Protein AF-A0A2U2CED5-F1 (afdb_monomer_lite)

Structure (mmCIF, N/CA/C/O backbone):
data_AF-A0A2U2CED5-F1
#
_entry.id   AF-A0A2U2CED5-F1
#
loop_
_atom_site.group_PDB
_atom_site.id
_atom_site.type_symbol
_atom_site.label_atom_id
_atom_site.label_alt_id
_atom_site.label_comp_id
_atom_site.label_asym_id
_atom_site.label_entity_id
_atom_site.label_seq_id
_atom_site.pdbx_PDB_ins_code
_atom_site.Cartn_x
_atom_site.Cartn_y
_atom_site.Cartn_z
_atom_site.occupancy
_atom_site.B_iso_or_equiv
_atom_site.auth_seq_id
_atom_site.auth_comp_id
_atom_site.auth_asym_id
_atom_site.auth_atom_id
_atom_site.pdbx_PDB_model_num
ATOM 1 N N . MET A 1 1 ? -10.852 2.054 14.571 1.00 44.53 1 MET A N 1
ATOM 2 C CA . MET A 1 1 ? -9.543 1.639 14.029 1.00 44.53 1 MET A CA 1
ATOM 3 C C . MET A 1 1 ? -9.809 0.620 12.941 1.00 44.53 1 MET A C 1
ATOM 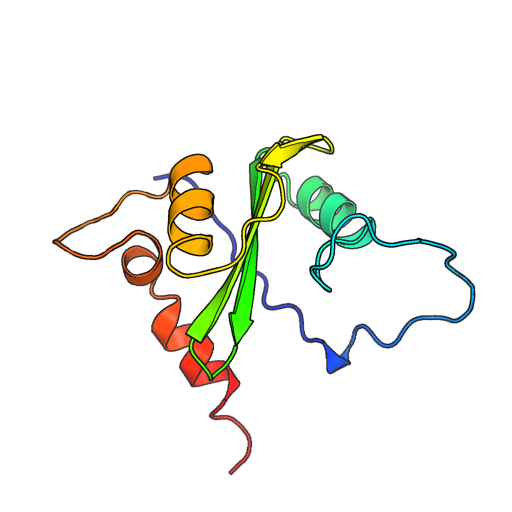5 O O . MET A 1 1 ? -10.633 -0.252 13.178 1.00 44.53 1 MET A O 1
ATOM 9 N N . GLY A 1 2 ? -9.207 0.767 11.761 1.00 48.59 2 GLY A N 1
ATOM 10 C CA . GLY A 1 2 ? -9.162 -0.334 10.797 1.00 48.59 2 GLY A CA 1
ATOM 11 C C . GLY A 1 2 ? -8.143 -1.358 11.286 1.00 48.59 2 GLY A C 1
ATOM 12 O O . GLY A 1 2 ? -7.062 -0.969 11.723 1.00 48.59 2 GLY A O 1
ATOM 13 N N . GLU A 1 3 ? -8.501 -2.637 11.282 1.00 54.16 3 GLU A N 1
ATOM 14 C CA . GLU A 1 3 ? -7.548 -3.712 11.546 1.00 54.16 3 GLU A CA 1
ATOM 15 C C . GLU A 1 3 ? -6.645 -3.853 10.318 1.00 54.16 3 GLU A C 1
ATOM 17 O O . GLU A 1 3 ? -7.131 -3.982 9.194 1.00 54.16 3 GLU A O 1
ATOM 22 N N . PHE A 1 4 ? -5.332 -3.778 10.515 1.00 53.66 4 PHE A N 1
ATOM 23 C CA . PHE A 1 4 ? -4.351 -3.999 9.460 1.00 53.66 4 PHE A CA 1
ATOM 24 C C . PHE A 1 4 ? -3.321 -5.011 9.957 1.00 53.66 4 PHE A C 1
ATOM 26 O O . PHE A 1 4 ? -2.994 -5.055 11.144 1.00 53.66 4 PHE A O 1
ATOM 33 N N . VAL A 1 5 ? -2.808 -5.829 9.043 1.00 55.59 5 VAL A N 1
ATOM 34 C CA . VAL A 1 5 ? -1.724 -6.769 9.322 1.00 55.59 5 VAL A CA 1
ATOM 35 C C . VAL A 1 5 ? -0.602 -6.505 8.338 1.00 55.59 5 VAL A C 1
ATOM 37 O O . VAL A 1 5 ? -0.811 -6.457 7.129 1.00 55.59 5 VAL A O 1
ATOM 40 N N . VAL A 1 6 ? 0.595 -6.322 8.884 1.00 57.03 6 VAL A N 1
ATOM 41 C CA . VAL A 1 6 ? 1.828 -6.170 8.118 1.00 57.03 6 VAL A CA 1
ATOM 42 C C . VAL A 1 6 ? 2.486 -7.536 8.094 1.00 57.03 6 VAL A C 1
ATOM 44 O O . VAL A 1 6 ? 2.936 -8.029 9.127 1.00 57.03 6 VAL A O 1
ATOM 47 N N . VAL A 1 7 ? 2.509 -8.166 6.924 1.00 53.84 7 VAL A N 1
ATOM 48 C CA . VAL A 1 7 ? 3.217 -9.430 6.726 1.00 53.84 7 VAL A CA 1
ATOM 49 C C . VAL A 1 7 ? 4.524 -9.112 6.007 1.00 53.84 7 VAL A C 1
ATOM 51 O O . VAL A 1 7 ? 4.482 -8.812 4.814 1.00 53.84 7 VAL A O 1
ATOM 54 N N . PRO A 1 8 ? 5.681 -9.145 6.690 1.00 52.97 8 PRO A N 1
ATOM 55 C CA . PRO A 1 8 ? 6.956 -9.031 6.004 1.00 52.97 8 PRO A CA 1
ATOM 56 C C . PRO A 1 8 ? 7.135 -10.269 5.122 1.00 52.97 8 PRO A C 1
ATOM 58 O O . PRO A 1 8 ? 7.167 -11.400 5.613 1.00 52.97 8 PRO A O 1
ATOM 61 N N . LEU A 1 9 ? 7.213 -10.060 3.810 1.00 53.28 9 LEU A N 1
ATOM 62 C CA . LEU A 1 9 ? 7.562 -11.120 2.876 1.00 53.28 9 LEU A CA 1
ATOM 63 C C . LEU A 1 9 ? 9.087 -11.211 2.829 1.00 53.28 9 LEU A C 1
ATOM 65 O O . LEU A 1 9 ? 9.762 -10.305 2.353 1.00 53.28 9 LEU A O 1
ATOM 69 N N . ASP A 1 10 ? 9.636 -12.297 3.365 1.00 50.25 10 ASP A N 1
ATOM 70 C CA . ASP A 1 10 ? 11.052 -12.616 3.198 1.00 50.25 10 ASP A CA 1
ATOM 71 C C . ASP A 1 10 ? 11.287 -13.061 1.747 1.00 50.25 10 ASP A C 1
ATOM 73 O O . ASP A 1 10 ? 10.945 -14.190 1.372 1.00 50.25 10 ASP A O 1
ATOM 77 N N . ALA A 1 11 ? 11.879 -12.181 0.934 1.00 47.44 11 ALA A N 1
ATOM 78 C CA . ALA A 1 11 ? 12.251 -12.462 -0.456 1.00 47.44 11 ALA A CA 1
ATOM 79 C C . ALA A 1 11 ? 13.152 -13.712 -0.577 1.00 47.44 11 ALA A C 1
ATOM 81 O O . ALA A 1 11 ? 13.118 -14.432 -1.578 1.00 47.44 11 ALA A O 1
ATOM 82 N N . SER A 1 12 ? 13.885 -14.075 0.485 1.00 47.09 12 SER A N 1
ATOM 83 C CA . SER A 1 12 ? 14.712 -15.291 0.529 1.00 47.09 12 SER A CA 1
ATOM 84 C C . SER A 1 12 ? 13.885 -16.579 0.424 1.00 47.09 12 SER A C 1
ATOM 86 O O . SER A 1 12 ? 14.396 -17.604 -0.037 1.00 47.09 12 SER A O 1
ATOM 88 N N . ARG A 1 13 ? 12.602 -16.546 0.822 1.00 44.12 13 ARG A N 1
ATOM 89 C CA . ARG A 1 13 ? 11.675 -17.690 0.753 1.00 44.12 13 ARG A CA 1
ATOM 90 C C . ARG A 1 13 ? 10.870 -17.759 -0.544 1.00 44.12 13 ARG A C 1
ATOM 92 O O . ARG A 1 13 ? 10.249 -18.791 -0.792 1.00 44.12 13 ARG A O 1
ATOM 99 N N . MET A 1 14 ? 10.912 -16.726 -1.387 1.00 43.75 14 MET A N 1
ATOM 100 C CA . MET A 1 14 ? 10.208 -16.686 -2.677 1.00 43.75 14 MET A CA 1
ATOM 101 C C . MET A 1 14 ? 11.024 -17.263 -3.844 1.00 43.75 14 MET A C 1
ATOM 103 O O . MET A 1 14 ? 10.643 -17.112 -5.003 1.00 43.75 14 MET A O 1
ATOM 107 N N . ARG A 1 15 ? 12.109 -18.009 -3.573 1.00 44.06 15 ARG A N 1
ATOM 108 C CA . ARG A 1 15 ? 12.775 -18.819 -4.606 1.00 44.06 15 ARG A CA 1
ATOM 109 C C . ARG A 1 15 ? 11.791 -19.858 -5.153 1.00 44.06 15 ARG A C 1
ATOM 111 O O . ARG A 1 15 ? 11.487 -20.859 -4.506 1.00 44.06 15 ARG A O 1
ATOM 118 N N . ALA A 1 16 ? 11.287 -19.564 -6.346 1.00 44.91 16 ALA A N 1
ATOM 119 C CA . ALA A 1 16 ? 10.250 -20.285 -7.060 1.00 44.91 16 ALA A CA 1
ATOM 120 C C . ALA A 1 16 ? 10.453 -21.811 -7.072 1.00 44.91 16 ALA A C 1
ATOM 122 O O . ALA A 1 16 ? 11.541 -22.318 -7.356 1.00 44.91 16 ALA A O 1
ATOM 123 N N . ARG A 1 17 ? 9.360 -22.558 -6.858 1.00 44.06 17 ARG A N 1
ATOM 124 C CA . ARG A 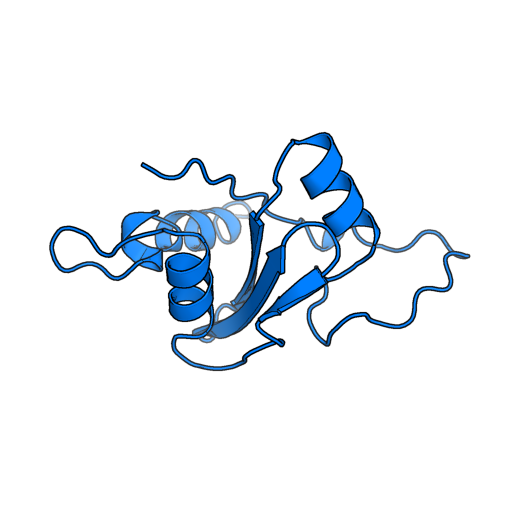1 17 ? 9.261 -23.929 -7.376 1.00 44.06 17 ARG A CA 1
ATOM 125 C C . ARG A 1 17 ? 9.265 -23.851 -8.911 1.00 44.06 17 ARG A C 1
ATOM 127 O O . ARG A 1 17 ? 8.491 -23.061 -9.453 1.00 44.06 17 ARG A O 1
ATOM 134 N N . PRO A 1 18 ? 10.064 -24.662 -9.625 1.00 39.38 18 PRO A N 1
ATOM 135 C CA . PRO A 1 18 ? 9.994 -24.710 -11.080 1.00 39.38 18 PRO A CA 1
ATOM 136 C C . PRO A 1 18 ? 8.620 -25.254 -11.493 1.00 39.38 18 PRO A C 1
ATOM 138 O O . PRO A 1 18 ? 8.273 -26.371 -11.112 1.00 39.38 18 PRO A O 1
ATOM 141 N N . GLY A 1 19 ? 7.839 -24.473 -12.246 1.00 42.97 19 GLY A N 1
ATOM 142 C CA . GLY A 1 19 ? 6.606 -24.947 -12.891 1.00 42.97 19 GLY A CA 1
ATOM 143 C C . GLY A 1 19 ? 5.313 -24.181 -12.597 1.00 42.97 19 GLY A C 1
ATOM 144 O O . GLY A 1 19 ? 4.270 -24.603 -13.085 1.00 42.97 19 GLY A O 1
ATOM 145 N N . ALA A 1 20 ? 5.342 -23.077 -11.848 1.00 46.88 20 ALA A N 1
ATOM 146 C CA . ALA A 1 20 ? 4.208 -22.152 -11.804 1.00 46.88 20 ALA A CA 1
ATOM 147 C C . ALA A 1 20 ? 4.435 -21.039 -12.837 1.00 46.88 20 ALA A C 1
ATOM 149 O O . ALA A 1 20 ? 5.177 -20.092 -12.587 1.00 46.88 20 ALA A O 1
ATOM 150 N N . ASP A 1 21 ? 3.851 -21.202 -14.022 1.00 51.97 21 ASP A N 1
ATOM 151 C CA . ASP A 1 21 ? 3.696 -20.115 -14.989 1.00 51.97 21 ASP A CA 1
ATOM 152 C C . ASP A 1 21 ? 2.730 -19.075 -14.396 1.00 51.97 21 ASP A C 1
ATOM 154 O O . ASP A 1 21 ? 1.518 -19.235 -14.484 1.00 51.97 21 ASP A O 1
ATOM 158 N N . ASP A 1 22 ? 3.270 -18.010 -13.804 1.00 43.22 22 ASP A N 1
ATOM 159 C CA . ASP A 1 22 ? 2.539 -16.784 -13.475 1.00 43.22 22 ASP A CA 1
ATOM 160 C C . ASP A 1 22 ? 3.386 -15.589 -13.946 1.00 43.22 22 ASP A C 1
ATOM 162 O O . ASP A 1 22 ? 4.366 -15.193 -13.316 1.00 43.22 22 ASP A O 1
ATOM 166 N N . ARG A 1 23 ? 3.036 -15.023 -15.110 1.00 45.69 23 ARG A N 1
ATOM 167 C CA . ARG A 1 23 ? 3.554 -13.716 -15.554 1.00 45.69 23 ARG A CA 1
ATOM 168 C C . ARG A 1 23 ? 2.977 -12.605 -14.656 1.00 45.69 23 ARG A C 1
ATOM 170 O O . ARG A 1 23 ? 1.859 -12.757 -14.166 1.00 45.69 23 ARG A O 1
ATOM 177 N N . PRO A 1 24 ? 3.710 -11.497 -14.440 1.00 44.16 24 PRO A N 1
ATOM 178 C CA . PRO A 1 24 ? 3.559 -10.668 -13.245 1.00 44.16 24 PRO A CA 1
ATOM 179 C C . PRO A 1 24 ? 2.256 -9.860 -13.243 1.00 44.16 24 PRO A C 1
ATOM 181 O O . PRO A 1 24 ? 1.921 -9.209 -14.235 1.00 44.16 24 PRO A O 1
ATOM 184 N N . LEU A 1 25 ? 1.530 -9.873 -12.118 1.00 48.78 25 LEU A N 1
ATOM 185 C CA . LEU A 1 25 ? 0.334 -9.042 -11.935 1.00 48.78 25 LEU A CA 1
ATOM 186 C C . LEU A 1 25 ? 0.692 -7.573 -11.658 1.00 48.78 25 LEU A C 1
ATOM 188 O O . LEU A 1 25 ? -0.136 -6.703 -11.934 1.00 48.78 25 LEU A O 1
ATOM 192 N N . SER A 1 26 ? 1.917 -7.271 -11.218 1.00 51.72 26 SER A N 1
ATOM 193 C CA . SER A 1 26 ? 2.568 -5.965 -11.374 1.00 51.72 26 SER A CA 1
ATOM 194 C C . SER A 1 26 ? 4.092 -6.074 -11.254 1.00 51.72 26 SER A C 1
ATOM 196 O O . SER A 1 26 ? 4.612 -7.148 -10.981 1.00 51.72 26 SER A O 1
ATOM 198 N N . GLU A 1 27 ? 4.805 -4.962 -11.451 1.00 60.97 27 GLU A N 1
ATOM 199 C CA . GLU A 1 27 ? 6.259 -4.863 -11.248 1.00 60.97 27 GLU A CA 1
ATOM 200 C C . GLU A 1 27 ? 6.708 -5.117 -9.793 1.00 60.97 27 GLU A C 1
ATOM 202 O O . GLU A 1 27 ? 7.904 -5.249 -9.564 1.00 60.97 27 GLU A O 1
ATOM 207 N N . MET A 1 28 ? 5.788 -5.203 -8.818 1.00 66.81 28 MET A N 1
ATOM 208 C CA . MET A 1 28 ? 6.124 -5.515 -7.423 1.00 66.81 28 MET A CA 1
ATOM 209 C C . MET A 1 28 ? 6.318 -7.023 -7.227 1.00 66.81 28 MET A C 1
ATOM 211 O O . MET A 1 28 ? 5.437 -7.813 -7.575 1.00 66.81 28 MET A O 1
ATOM 215 N N . GLU A 1 29 ? 7.416 -7.428 -6.582 1.00 67.31 29 GLU A N 1
ATOM 216 C CA . GLU A 1 29 ? 7.739 -8.850 -6.359 1.00 67.31 29 GLU A CA 1
ATOM 217 C C . GLU A 1 29 ? 6.651 -9.564 -5.534 1.00 67.31 29 GLU A C 1
ATOM 219 O O . GLU A 1 29 ? 6.283 -10.709 -5.803 1.00 67.31 29 GLU A O 1
ATOM 224 N N . ALA A 1 30 ? 6.071 -8.849 -4.568 1.00 66.44 30 ALA A N 1
ATOM 225 C CA . ALA A 1 30 ? 5.016 -9.331 -3.677 1.00 66.44 30 ALA A CA 1
ATOM 226 C C . ALA A 1 30 ? 3.646 -9.540 -4.354 1.00 66.44 30 ALA A C 1
ATOM 228 O O . ALA A 1 30 ? 2.727 -10.106 -3.750 1.00 66.44 30 ALA A O 1
ATOM 229 N N . ASP A 1 31 ? 3.468 -9.053 -5.580 1.00 74.38 31 ASP A N 1
ATOM 230 C CA . ASP A 1 31 ? 2.180 -8.999 -6.261 1.00 74.38 31 ASP A CA 1
ATOM 231 C C . ASP A 1 31 ? 1.898 -10.271 -7.070 1.00 74.38 31 ASP A C 1
ATOM 233 O O . ASP A 1 31 ? 1.896 -10.295 -8.304 1.00 74.38 31 ASP A O 1
ATOM 237 N N . ALA A 1 32 ? 1.681 -11.356 -6.326 1.00 73.12 32 ALA A N 1
ATOM 238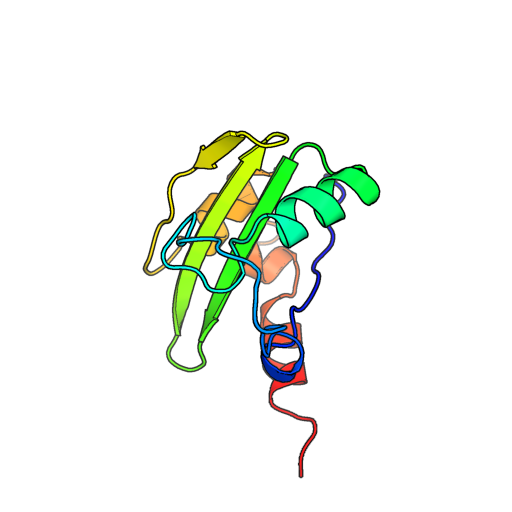 C CA . ALA A 1 32 ? 1.501 -12.706 -6.842 1.00 73.12 32 ALA A CA 1
ATOM 239 C C . ALA A 1 32 ? 0.139 -13.310 -6.438 1.00 73.12 32 ALA A C 1
ATOM 241 O O . ALA A 1 32 ? -0.439 -12.934 -5.409 1.00 73.12 32 ALA A O 1
ATOM 242 N N . PRO A 1 33 ? -0.369 -14.321 -7.174 1.00 76.56 33 PRO A N 1
ATOM 243 C CA . PRO A 1 33 ? -1.622 -14.999 -6.828 1.00 76.56 33 PRO A CA 1
ATOM 244 C C . PRO A 1 33 ? -1.652 -15.579 -5.407 1.00 76.56 33 PRO A C 1
ATOM 246 O O . PRO A 1 33 ? -2.707 -15.598 -4.770 1.00 76.56 33 PRO A O 1
ATOM 249 N N . ILE A 1 34 ? -0.499 -16.008 -4.879 1.00 75.50 34 ILE A N 1
ATOM 250 C CA . ILE A 1 34 ? -0.383 -16.519 -3.507 1.00 75.50 34 ILE A CA 1
ATOM 251 C C . ILE A 1 34 ? -0.671 -15.441 -2.456 1.00 75.50 34 ILE A C 1
ATOM 253 O O . ILE A 1 34 ? -1.298 -15.735 -1.443 1.00 75.50 34 ILE A O 1
ATOM 257 N N . THR A 1 35 ? -0.299 -14.189 -2.713 1.00 77.06 35 THR A N 1
ATOM 258 C CA . THR A 1 35 ? -0.546 -13.062 -1.807 1.00 77.06 35 THR A CA 1
ATOM 259 C C . THR A 1 35 ? -2.039 -12.768 -1.704 1.00 77.06 35 THR A C 1
ATOM 261 O O . THR A 1 35 ? -2.575 -12.637 -0.605 1.00 77.06 35 THR A O 1
ATOM 264 N N . LEU A 1 36 ? -2.742 -12.772 -2.842 1.00 79.44 36 LEU A N 1
ATOM 265 C CA . LEU A 1 36 ? -4.203 -12.644 -2.887 1.00 79.44 36 LEU A CA 1
ATOM 266 C C . LEU A 1 36 ? -4.902 -13.817 -2.184 1.00 79.44 36 LEU A C 1
ATOM 268 O O . LEU A 1 36 ? -5.929 -13.637 -1.528 1.00 79.44 36 LEU A O 1
ATOM 272 N N . HIS A 1 37 ? -4.362 -15.029 -2.338 1.00 79.38 37 HIS A N 1
ATOM 273 C CA . HIS A 1 37 ? -4.880 -16.209 -1.658 1.00 79.38 37 HIS A CA 1
ATOM 274 C C . HIS A 1 37 ? -4.716 -16.092 -0.139 1.00 79.38 37 HIS A C 1
ATOM 276 O O . HIS A 1 37 ? -5.703 -16.233 0.575 1.00 79.38 37 HIS A O 1
ATOM 282 N N . LEU A 1 38 ? -3.518 -15.756 0.346 1.00 81.12 38 LEU A N 1
ATOM 283 C CA . LEU A 1 38 ? -3.244 -15.563 1.772 1.00 81.12 38 LEU A CA 1
ATOM 284 C C . LEU A 1 38 ? -4.114 -14.463 2.380 1.00 81.12 38 LEU A C 1
ATOM 286 O O . LEU A 1 38 ? -4.707 -14.680 3.431 1.00 81.12 38 LEU A O 1
ATOM 290 N N . ALA A 1 39 ? -4.250 -13.316 1.708 1.00 82.81 39 ALA A N 1
ATOM 291 C CA . ALA A 1 39 ? -5.110 -12.234 2.177 1.00 82.81 39 ALA A CA 1
ATOM 292 C C . ALA A 1 39 ? -6.559 -12.708 2.371 1.00 82.81 39 ALA A C 1
ATOM 294 O O . ALA A 1 39 ? -7.170 -12.436 3.402 1.00 82.81 39 ALA A O 1
ATOM 295 N N . ARG A 1 40 ? -7.077 -13.503 1.425 1.00 82.69 40 ARG A N 1
ATOM 296 C CA . ARG A 1 40 ? -8.409 -14.104 1.529 1.00 82.69 40 ARG A CA 1
ATOM 297 C C . ARG A 1 40 ? -8.517 -15.098 2.686 1.00 82.69 40 ARG A C 1
ATOM 299 O O . ARG A 1 40 ? -9.504 -15.048 3.412 1.00 82.69 40 ARG A O 1
ATOM 306 N N . GLU A 1 41 ? -7.548 -16.000 2.851 1.00 84.19 41 GLU A N 1
ATOM 307 C CA . GLU A 1 41 ? -7.561 -16.986 3.947 1.00 84.19 41 GLU A CA 1
ATOM 308 C C . GLU A 1 41 ? -7.471 -16.314 5.328 1.00 84.19 41 GLU A C 1
ATOM 310 O O . GLU A 1 41 ? -8.037 -16.813 6.296 1.00 84.19 41 GLU A O 1
ATOM 315 N N . LEU A 1 42 ? -6.823 -15.148 5.412 1.00 83.06 42 LEU A N 1
ATOM 316 C CA . LEU A 1 42 ? -6.765 -14.3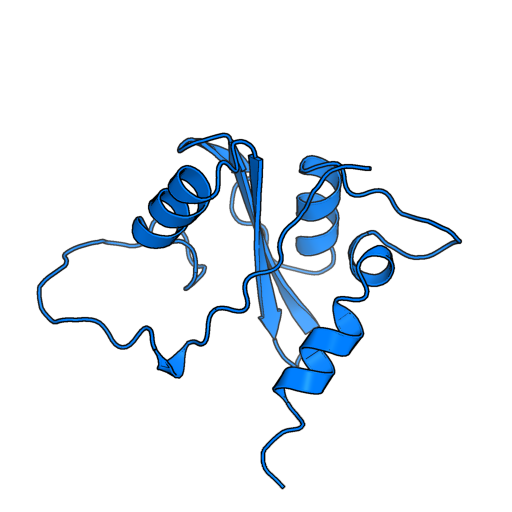20 6.620 1.00 83.06 42 LEU A CA 1
ATOM 317 C C . LEU A 1 42 ? -8.010 -13.434 6.817 1.00 83.06 42 LEU A C 1
ATOM 319 O O . LEU A 1 42 ? -8.100 -12.726 7.816 1.00 83.06 42 LEU A O 1
ATOM 323 N N . GLY A 1 43 ? -8.974 -13.468 5.892 1.00 84.38 43 GLY A N 1
ATOM 324 C CA . GLY A 1 43 ? -10.208 -12.683 5.974 1.00 84.38 43 GLY A CA 1
ATOM 325 C C . GLY A 1 43 ? -10.062 -11.212 5.569 1.00 84.38 43 GLY A C 1
ATOM 326 O O . GLY A 1 43 ? -10.979 -10.427 5.811 1.00 84.38 43 GLY A O 1
ATOM 327 N N . PHE A 1 44 ? -8.953 -10.820 4.935 1.00 84.81 44 PHE A N 1
ATOM 328 C CA . PHE A 1 44 ? -8.772 -9.458 4.436 1.00 84.81 44 PHE A CA 1
ATOM 329 C C . PHE A 1 44 ? -9.505 -9.256 3.114 1.00 84.81 44 PHE A C 1
ATOM 331 O O . PHE A 1 44 ? -9.073 -9.711 2.055 1.00 84.81 44 PHE A O 1
ATOM 338 N N . ASP A 1 45 ? -10.602 -8.506 3.173 1.00 83.62 45 ASP A N 1
ATOM 339 C CA . ASP A 1 45 ? -11.320 -8.059 1.980 1.00 83.62 45 ASP A CA 1
ATOM 340 C C . ASP A 1 45 ? -10.663 -6.828 1.338 1.00 83.62 45 ASP A C 1
ATOM 342 O O . ASP A 1 45 ? -10.700 -6.664 0.125 1.00 83.62 45 ASP A O 1
ATOM 346 N N . ARG A 1 46 ? -9.984 -5.978 2.116 1.00 87.56 46 ARG A N 1
ATOM 347 C CA . ARG A 1 46 ? -9.225 -4.832 1.601 1.00 87.56 46 ARG A CA 1
ATOM 348 C C . ARG A 1 46 ? -7.837 -4.791 2.219 1.00 87.56 46 ARG A C 1
ATOM 350 O O . ARG A 1 46 ? -7.713 -4.803 3.438 1.00 87.56 46 ARG A O 1
ATOM 357 N N . PHE A 1 47 ? -6.808 -4.694 1.383 1.00 87.12 47 PHE A N 1
ATOM 358 C CA . PHE A 1 47 ? -5.418 -4.648 1.834 1.00 87.12 47 PHE A CA 1
ATOM 359 C C . PHE A 1 47 ? -4.528 -3.897 0.841 1.00 87.12 47 PHE A C 1
ATOM 361 O O . PHE A 1 47 ? -4.853 -3.775 -0.342 1.00 87.12 47 PHE A O 1
ATOM 368 N N . ALA A 1 48 ? -3.405 -3.383 1.339 1.00 87.69 48 ALA A N 1
ATOM 369 C CA . ALA A 1 48 ? -2.359 -2.771 0.533 1.00 87.69 48 ALA A CA 1
ATOM 370 C C . ALA A 1 48 ? -1.152 -3.708 0.461 1.00 87.69 48 ALA A C 1
ATOM 372 O O . ALA A 1 48 ? -0.805 -4.342 1.456 1.00 87.69 48 ALA A O 1
ATOM 373 N N . LEU A 1 49 ? -0.507 -3.764 -0.701 1.00 87.38 49 LEU A N 1
ATOM 374 C CA . LEU A 1 49 ? 0.856 -4.275 -0.818 1.00 87.38 49 LEU A CA 1
ATOM 375 C C . LEU A 1 49 ? 1.778 -3.073 -0.926 1.00 87.38 49 LEU A C 1
ATOM 377 O O . LEU A 1 49 ? 1.485 -2.144 -1.682 1.00 87.38 49 LEU A O 1
ATOM 381 N N . ILE A 1 50 ? 2.854 -3.096 -0.151 1.00 85.69 50 ILE A N 1
ATOM 382 C CA . ILE A 1 50 ? 3.834 -2.020 -0.073 1.00 85.69 50 ILE A CA 1
ATOM 383 C C . ILE A 1 50 ? 5.225 -2.621 -0.225 1.00 85.69 50 ILE A C 1
ATOM 385 O O . ILE A 1 50 ? 5.489 -3.718 0.263 1.00 85.69 50 ILE A O 1
ATOM 389 N N . GLU A 1 51 ? 6.100 -1.895 -0.895 1.00 81.50 51 GLU A N 1
ATOM 390 C CA . GLU A 1 51 ? 7.507 -2.220 -1.056 1.00 81.50 51 GLU A CA 1
ATOM 391 C C . GLU A 1 51 ? 8.300 -0.941 -0.807 1.00 81.50 51 GLU A C 1
ATOM 393 O O . GLU A 1 51 ? 7.929 0.137 -1.284 1.00 81.50 51 GLU A O 1
ATOM 398 N N . SER A 1 52 ? 9.357 -1.055 -0.012 1.00 78.19 52 SER A N 1
ATOM 399 C CA . SER A 1 52 ? 10.276 0.040 0.268 1.00 78.19 52 SER A CA 1
ATOM 400 C C . SER A 1 52 ? 11.704 -0.477 0.266 1.00 78.19 52 SER A C 1
ATOM 402 O O . SER A 1 52 ? 11.957 -1.532 0.851 1.00 78.19 52 SER A O 1
ATOM 404 N N . ASP A 1 53 ? 12.628 0.280 -0.312 1.00 74.31 53 ASP A N 1
ATOM 405 C CA . ASP A 1 53 ? 14.057 -0.029 -0.274 1.00 74.31 53 ASP A CA 1
ATOM 406 C C . ASP A 1 53 ? 14.828 0.897 0.688 1.00 74.31 53 ASP A C 1
ATOM 408 O O . ASP A 1 53 ? 14.284 1.839 1.274 1.00 74.31 53 ASP A O 1
ATOM 412 N N . ALA A 1 54 ? 16.117 0.604 0.876 1.00 69.94 54 ALA A N 1
ATOM 413 C CA . ALA A 1 54 ? 17.004 1.376 1.747 1.00 69.94 54 ALA A CA 1
ATOM 414 C C . ALA A 1 54 ? 17.344 2.778 1.201 1.00 69.94 54 ALA A C 1
ATOM 416 O O . ALA A 1 54 ? 17.824 3.624 1.956 1.00 69.94 54 ALA A O 1
ATOM 417 N N . GLU A 1 55 ? 17.102 3.031 -0.085 1.00 73.38 55 GLU A N 1
ATOM 418 C CA . GLU A 1 55 ? 17.363 4.307 -0.759 1.00 73.38 55 GLU A CA 1
ATOM 419 C C . GLU A 1 55 ? 16.135 5.237 -0.727 1.00 73.38 55 GLU A C 1
ATOM 421 O O . GLU A 1 55 ? 16.200 6.381 -1.181 1.00 73.38 55 GLU A O 1
ATOM 426 N N . GLY A 1 56 ? 15.025 4.780 -0.135 1.00 69.50 56 GLY A N 1
ATOM 427 C CA . GLY A 1 56 ? 13.775 5.530 -0.034 1.00 69.50 56 GLY A CA 1
ATOM 428 C C . GLY A 1 56 ? 12.850 5.351 -1.239 1.00 69.50 56 GLY A C 1
ATOM 429 O O . GLY A 1 56 ? 11.863 6.083 -1.363 1.00 69.50 56 GLY A O 1
ATOM 430 N N . GLY A 1 57 ? 13.136 4.384 -2.112 1.00 80.31 57 GLY A N 1
ATOM 431 C CA . GLY A 1 57 ? 12.203 3.909 -3.120 1.00 80.31 57 GLY A CA 1
ATOM 432 C C . GLY A 1 57 ? 10.943 3.366 -2.455 1.00 80.31 57 GLY A C 1
ATOM 433 O O . GLY A 1 57 ? 10.987 2.728 -1.404 1.00 80.31 57 GLY A O 1
ATOM 434 N N . GLN A 1 58 ? 9.794 3.684 -3.045 1.00 85.44 58 GLN A N 1
ATOM 435 C CA . GLN A 1 58 ? 8.484 3.286 -2.547 1.00 85.44 58 GLN A CA 1
ATOM 436 C C . GLN A 1 58 ? 7.631 2.817 -3.714 1.00 85.44 58 GLN A C 1
ATOM 438 O O . GLN A 1 58 ? 7.503 3.531 -4.712 1.00 85.44 58 GLN A O 1
ATOM 443 N N . ALA A 1 59 ? 7.005 1.656 -3.561 1.00 86.69 59 ALA A N 1
ATOM 444 C CA . ALA A 1 59 ? 5.971 1.175 -4.458 1.00 86.69 59 ALA A CA 1
ATOM 445 C C . ALA A 1 59 ? 4.786 0.640 -3.656 1.00 86.69 59 ALA A C 1
ATOM 447 O O . ALA A 1 59 ? 4.956 0.031 -2.600 1.00 86.69 59 ALA A O 1
ATOM 448 N N . ALA A 1 60 ? 3.568 0.877 -4.135 1.00 89.44 60 ALA A N 1
ATOM 449 C CA . ALA A 1 60 ? 2.383 0.337 -3.487 1.00 89.44 60 ALA A CA 1
ATOM 450 C C . ALA A 1 60 ? 1.220 0.098 -4.450 1.00 89.44 60 ALA A C 1
ATOM 452 O O . ALA A 1 60 ? 1.082 0.757 -5.481 1.00 89.44 60 ALA A O 1
ATOM 453 N N . THR A 1 61 ? 0.338 -0.820 -4.060 1.00 90.81 61 THR A N 1
ATOM 454 C CA . THR A 1 61 ? -0.942 -1.126 -4.711 1.00 90.81 61 THR A CA 1
ATOM 455 C C . THR A 1 61 ? -1.996 -1.456 -3.656 1.00 90.81 61 THR A C 1
ATOM 457 O O . THR A 1 61 ? -1.667 -1.832 -2.533 1.00 90.81 61 THR A O 1
ATOM 460 N N . VAL A 1 62 ? -3.277 -1.352 -4.012 1.00 90.19 62 VAL A N 1
ATOM 461 C CA . VAL A 1 62 ? -4.401 -1.708 -3.132 1.00 90.19 62 VAL A CA 1
ATOM 462 C C . VAL A 1 62 ? -5.305 -2.706 -3.827 1.00 90.19 62 VAL A C 1
ATOM 464 O O . VAL A 1 62 ? -5.638 -2.546 -5.004 1.00 90.19 62 VAL A O 1
ATOM 467 N N . TYR A 1 63 ? -5.744 -3.697 -3.063 1.00 88.94 63 TYR A N 1
ATOM 468 C CA . TYR A 1 63 ? -6.705 -4.703 -3.471 1.00 88.94 63 TYR A CA 1
ATOM 469 C C . TYR A 1 63 ? -8.001 -4.602 -2.671 1.00 88.94 63 TYR A C 1
ATOM 471 O O . TYR A 1 63 ? -8.010 -4.243 -1.492 1.00 88.94 63 TYR A O 1
ATOM 479 N N . HIS A 1 64 ? -9.095 -4.943 -3.347 1.00 88.31 64 HIS A N 1
ATOM 480 C CA . HIS A 1 64 ? -10.395 -5.241 -2.762 1.00 88.31 64 HIS A CA 1
ATOM 481 C C . HIS A 1 64 ? -10.826 -6.618 -3.290 1.00 88.31 64 HIS A C 1
ATOM 483 O O . HIS A 1 64 ? -11.099 -6.789 -4.483 1.00 88.31 64 HIS A O 1
ATOM 489 N N . GLY A 1 65 ? -10.775 -7.631 -2.430 1.00 85.25 65 GLY A N 1
ATOM 490 C CA . GLY A 1 65 ? -10.815 -9.034 -2.808 1.00 85.25 65 GLY A CA 1
ATOM 491 C C . GLY A 1 65 ? -9.692 -9.359 -3.794 1.00 85.25 65 GLY A C 1
ATOM 492 O O . GLY A 1 65 ? -8.510 -9.231 -3.488 1.00 85.25 65 GLY A O 1
ATOM 493 N N . ARG A 1 66 ? -10.066 -9.768 -5.011 1.00 83.38 66 ARG A N 1
ATOM 494 C CA . ARG A 1 66 ? -9.125 -10.055 -6.114 1.00 83.38 66 ARG A CA 1
ATOM 495 C C . ARG A 1 66 ? -8.956 -8.895 -7.092 1.00 83.38 66 ARG A C 1
ATOM 497 O O . ARG A 1 66 ? -8.205 -9.014 -8.056 1.00 83.38 66 ARG A O 1
ATOM 504 N N . LEU A 1 67 ? -9.687 -7.803 -6.891 1.00 85.81 67 LEU A N 1
ATOM 505 C CA . LEU A 1 67 ? -9.674 -6.668 -7.800 1.00 85.81 67 LEU A CA 1
ATOM 506 C C . LEU A 1 67 ? -8.646 -5.651 -7.331 1.00 85.81 67 LEU A C 1
ATOM 508 O O . LEU A 1 67 ? -8.671 -5.204 -6.183 1.00 85.81 67 LEU A O 1
ATOM 512 N N . ARG A 1 68 ? -7.764 -5.256 -8.246 1.00 86.88 68 ARG A N 1
ATOM 513 C CA . ARG A 1 68 ? -6.838 -4.157 -8.007 1.00 86.88 68 ARG A CA 1
ATOM 514 C C . ARG A 1 68 ? -7.624 -2.844 -7.975 1.00 86.88 68 ARG A C 1
ATOM 516 O O . ARG A 1 68 ? -8.111 -2.378 -9.001 1.00 86.88 68 ARG A O 1
ATOM 523 N N . ALA A 1 69 ? -7.750 -2.265 -6.787 1.00 89.38 69 ALA A N 1
ATOM 524 C CA . ALA A 1 69 ? -8.458 -1.012 -6.535 1.00 89.38 69 ALA A CA 1
ATOM 525 C C . ALA A 1 69 ? -7.557 0.225 -6.704 1.00 89.38 69 ALA A C 1
ATOM 527 O O . ALA A 1 69 ? -8.054 1.335 -6.893 1.00 89.38 69 ALA A O 1
ATOM 528 N N . MET A 1 70 ? -6.236 0.042 -6.649 1.00 87.50 70 MET A N 1
ATOM 529 C CA . MET A 1 70 ? -5.243 1.065 -6.974 1.00 87.50 70 MET A CA 1
ATOM 530 C C . MET A 1 70 ? -4.168 0.434 -7.866 1.00 87.50 70 MET A C 1
ATOM 532 O O . MET A 1 70 ? -3.635 -0.595 -7.462 1.00 87.50 70 MET A O 1
ATOM 536 N N . PRO A 1 71 ? -3.848 0.986 -9.055 1.00 88.31 71 PRO A N 1
ATOM 537 C CA . PRO A 1 71 ? -2.710 0.516 -9.850 1.00 88.31 71 PRO A CA 1
ATOM 538 C C . PRO A 1 71 ? -1.411 0.627 -9.043 1.00 88.31 71 PRO A C 1
ATOM 540 O O . PRO A 1 71 ? -1.365 1.381 -8.073 1.00 88.31 71 PRO A O 1
ATOM 543 N N . VAL A 1 72 ? -0.349 -0.078 -9.447 1.00 87.31 72 VAL A N 1
ATOM 544 C CA . VAL A 1 72 ? 0.960 0.157 -8.824 1.00 87.31 72 VAL A CA 1
ATOM 545 C C . VAL A 1 72 ? 1.362 1.609 -9.021 1.00 87.31 72 VAL A C 1
ATOM 547 O O . VAL A 1 72 ? 1.317 2.151 -10.128 1.00 87.31 72 VAL A O 1
ATOM 550 N N . ARG A 1 73 ? 1.736 2.236 -7.914 1.00 86.12 73 ARG A N 1
ATOM 551 C CA . ARG A 1 73 ? 2.273 3.589 -7.860 1.00 86.12 73 ARG A CA 1
ATOM 552 C C . ARG A 1 73 ? 3.682 3.491 -7.319 1.00 86.12 73 ARG A C 1
A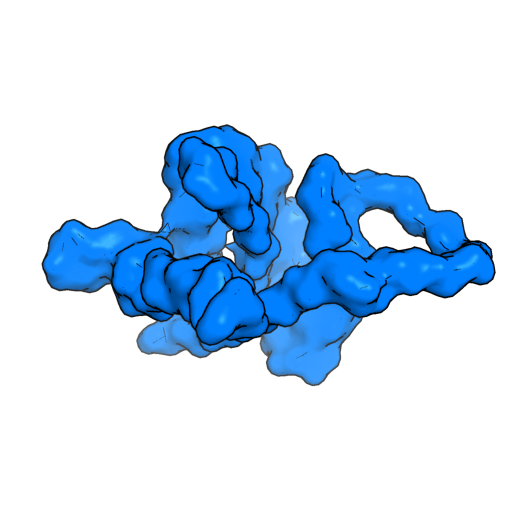TOM 554 O O . ARG A 1 73 ? 3.896 2.804 -6.328 1.00 86.12 73 ARG A O 1
ATOM 561 N N . GLN A 1 74 ? 4.605 4.176 -7.975 1.00 86.06 74 GLN A N 1
ATOM 562 C CA . GLN A 1 74 ? 5.986 4.306 -7.537 1.00 86.06 74 GLN A CA 1
ATOM 563 C C . GLN A 1 74 ? 6.261 5.751 -7.132 1.00 86.06 74 GLN A C 1
ATOM 565 O O . GLN A 1 74 ? 5.647 6.685 -7.659 1.00 86.06 74 GLN A O 1
ATOM 570 N N . GLY A 1 75 ? 7.223 5.916 -6.236 1.00 82.69 75 GLY A N 1
ATOM 571 C CA . GLY A 1 75 ? 7.751 7.204 -5.825 1.00 82.69 75 GLY A CA 1
ATOM 572 C C . GLY A 1 75 ? 7.220 7.695 -4.478 1.00 82.69 75 GLY A C 1
ATOM 573 O O . GLY A 1 75 ? 6.414 7.025 -3.824 1.00 82.69 75 GLY A O 1
ATOM 574 N N . PRO A 1 76 ? 7.695 8.877 -4.050 1.00 83.12 76 PRO A N 1
ATOM 575 C CA . PRO A 1 76 ? 7.434 9.395 -2.715 1.00 83.12 76 PRO A CA 1
ATOM 576 C C . PRO A 1 76 ? 5.935 9.503 -2.424 1.00 83.12 76 PRO A C 1
ATOM 578 O O . PRO A 1 76 ? 5.194 10.155 -3.159 1.00 83.12 76 PRO A O 1
ATOM 581 N N . GLY A 1 77 ? 5.493 8.865 -1.339 1.00 86.19 77 GLY A N 1
ATOM 582 C CA . GLY A 1 77 ? 4.106 8.910 -0.880 1.00 86.19 77 GLY A CA 1
ATOM 583 C C . GLY A 1 77 ? 3.201 7.812 -1.443 1.00 86.19 77 GLY A C 1
ATOM 584 O O . GLY A 1 77 ? 2.052 7.733 -1.014 1.00 86.19 77 GLY A O 1
ATOM 585 N N . ALA A 1 78 ? 3.694 6.931 -2.325 1.00 88.94 78 ALA A N 1
ATOM 586 C CA . ALA A 1 78 ? 2.909 5.805 -2.844 1.00 88.94 78 ALA A CA 1
ATOM 587 C C . ALA A 1 78 ? 2.356 4.913 -1.717 1.00 88.94 78 ALA A C 1
ATOM 589 O O . ALA A 1 78 ? 1.191 4.511 -1.743 1.00 88.94 78 ALA A O 1
ATOM 590 N N . ILE A 1 79 ? 3.175 4.656 -0.692 1.00 89.50 79 ILE A N 1
ATOM 591 C CA . ILE A 1 79 ? 2.776 3.863 0.475 1.00 89.50 79 ILE A CA 1
ATOM 592 C C . ILE A 1 79 ? 1.709 4.592 1.294 1.00 89.50 79 ILE A C 1
ATOM 594 O O . ILE A 1 79 ? 0.676 4.002 1.598 1.00 89.50 79 ILE A O 1
ATOM 598 N N . ASN A 1 80 ? 1.915 5.875 1.603 1.00 89.38 80 ASN A N 1
ATOM 599 C CA . ASN A 1 80 ? 0.928 6.670 2.339 1.00 89.38 80 ASN A CA 1
ATOM 600 C C . ASN A 1 80 ? -0.419 6.720 1.605 1.00 89.38 80 ASN A C 1
ATOM 602 O O . ASN A 1 80 ? -1.459 6.495 2.221 1.00 89.38 80 ASN A O 1
ATOM 606 N N . GLU A 1 81 ? -0.402 6.903 0.281 1.00 90.75 81 GLU A N 1
ATOM 607 C CA . GLU A 1 81 ? -1.610 6.862 -0.547 1.00 90.75 81 GLU A CA 1
ATOM 608 C C . GLU A 1 81 ? -2.345 5.512 -0.412 1.00 90.75 81 GLU A C 1
ATOM 610 O O . GLU A 1 81 ? -3.569 5.471 -0.258 1.00 90.75 81 GLU A O 1
ATOM 615 N N . ALA A 1 82 ? -1.611 4.395 -0.432 1.00 91.38 82 ALA A N 1
ATOM 616 C CA . ALA A 1 82 ? -2.190 3.062 -0.275 1.00 91.38 82 ALA A CA 1
ATOM 617 C C . ALA A 1 82 ? -2.774 2.835 1.130 1.00 91.38 82 ALA A C 1
ATOM 619 O O . ALA A 1 82 ? -3.886 2.314 1.260 1.00 91.38 82 ALA A O 1
ATOM 620 N N . LEU A 1 83 ? -2.052 3.253 2.174 1.00 89.62 83 LEU A N 1
ATOM 621 C CA . LEU A 1 83 ? -2.466 3.123 3.573 1.00 89.62 83 LEU A CA 1
ATOM 622 C C . LEU A 1 83 ? -3.749 3.922 3.856 1.00 89.62 83 LEU A C 1
ATOM 624 O O . LEU A 1 83 ? -4.693 3.405 4.460 1.00 89.62 83 LEU A O 1
ATOM 628 N N . GLU A 1 84 ? -3.843 5.147 3.343 1.00 89.06 84 GLU A N 1
ATOM 629 C CA . GLU A 1 84 ? -5.049 5.968 3.477 1.00 89.06 84 GLU A CA 1
ATOM 630 C C . GLU A 1 84 ? -6.272 5.333 2.801 1.00 89.06 84 GLU A C 1
ATOM 632 O O . GLU A 1 84 ? -7.377 5.348 3.355 1.00 89.06 84 GLU A O 1
ATOM 637 N N . ARG A 1 85 ? -6.086 4.700 1.634 1.00 88.56 85 ARG A N 1
ATOM 638 C CA . ARG A 1 85 ? -7.158 3.998 0.900 1.00 88.56 85 ARG A CA 1
ATOM 639 C C . ARG A 1 85 ? -7.683 2.760 1.630 1.00 88.56 85 ARG A C 1
ATOM 641 O O . ARG A 1 85 ? -8.856 2.403 1.458 1.00 88.56 85 ARG A O 1
ATOM 648 N N . ILE A 1 86 ? -6.856 2.120 2.457 1.00 87.31 86 ILE A N 1
ATOM 649 C CA . ILE A 1 86 ? -7.290 1.020 3.335 1.00 87.31 86 ILE A CA 1
ATOM 650 C C . ILE A 1 86 ? -7.783 1.506 4.707 1.00 87.31 86 ILE A C 1
ATOM 652 O O . ILE A 1 86 ? -8.216 0.697 5.520 1.00 87.31 86 ILE A O 1
ATOM 656 N N . GLY A 1 87 ? -7.814 2.824 4.936 1.00 86.00 87 GLY A N 1
ATOM 657 C CA . GLY A 1 87 ? -8.435 3.443 6.109 1.00 86.00 87 GLY A CA 1
ATOM 658 C C . GLY A 1 87 ? -7.475 3.782 7.249 1.00 86.00 87 GLY A C 1
ATOM 659 O O . GLY A 1 87 ? -7.941 4.163 8.325 1.00 86.00 87 GLY A O 1
ATOM 660 N N . VAL A 1 88 ? -6.164 3.683 7.030 1.00 85.06 88 VAL A N 1
ATOM 661 C CA . VAL A 1 88 ? -5.158 4.195 7.968 1.00 85.06 88 VAL A CA 1
ATOM 662 C C . VAL A 1 88 ? -5.200 5.718 7.916 1.00 85.06 88 VAL A C 1
ATOM 664 O O . VAL A 1 88 ? -5.264 6.312 6.842 1.00 85.06 88 VAL A O 1
ATOM 667 N N . ARG A 1 89 ? -5.219 6.370 9.076 1.00 83.81 89 ARG A N 1
ATOM 668 C CA . ARG A 1 89 ? -5.288 7.829 9.163 1.00 83.81 89 ARG A CA 1
ATOM 669 C C . ARG A 1 89 ? -4.033 8.366 9.846 1.00 83.81 89 ARG A C 1
ATOM 671 O O . ARG A 1 89 ? -3.665 7.806 10.874 1.00 83.81 89 ARG A O 1
ATOM 678 N N . PRO A 1 90 ? -3.435 9.447 9.317 1.00 80.62 90 PRO A N 1
ATOM 679 C CA . PRO A 1 90 ? -2.452 10.252 10.032 1.00 80.62 90 PRO A CA 1
ATOM 680 C C . PRO A 1 90 ? -2.931 10.604 11.447 1.00 80.62 90 PRO A C 1
ATOM 682 O O . PRO A 1 90 ? -4.088 10.993 11.634 1.00 80.62 90 PRO A O 1
ATOM 685 N N . GLU A 1 91 ? -2.043 10.511 12.434 1.00 81.25 91 GLU A N 1
ATOM 686 C CA . GLU A 1 91 ? -2.332 10.860 13.829 1.00 81.25 91 GLU A CA 1
ATOM 687 C C . GLU A 1 91 ? -1.160 11.631 14.452 1.00 81.25 91 GLU A C 1
ATOM 689 O O . GLU A 1 91 ? 0.005 11.295 14.251 1.00 81.25 91 GLU A O 1
ATOM 694 N N . GLY A 1 92 ? -1.457 12.687 15.218 1.00 78.25 92 GLY A N 1
ATOM 695 C CA . GLY A 1 92 ? -0.442 13.407 15.996 1.00 78.25 92 GLY A CA 1
ATOM 696 C C . GLY A 1 92 ? 0.664 14.076 15.166 1.00 78.25 92 GLY A C 1
ATOM 697 O O . GLY A 1 92 ? 1.791 14.178 15.640 1.00 78.25 92 GLY A O 1
ATOM 698 N N . GLY A 1 93 ? 0.362 14.505 13.934 1.00 80.06 93 GLY A N 1
ATOM 699 C CA . GLY A 1 93 ? 1.331 15.132 13.021 1.00 80.06 93 GLY A CA 1
ATOM 700 C C . GLY A 1 93 ? 2.233 14.150 12.264 1.00 80.06 93 GLY A C 1
ATOM 701 O O . GLY A 1 93 ? 3.142 14.592 11.568 1.00 80.06 93 GLY A O 1
ATOM 702 N N . ARG A 1 94 ? 1.985 12.842 12.396 1.00 81.62 94 ARG A N 1
ATOM 703 C CA . ARG A 1 94 ? 2.663 11.770 11.656 1.00 81.62 94 ARG A CA 1
ATOM 704 C C . ARG A 1 94 ? 1.874 11.406 10.409 1.00 81.62 94 ARG A C 1
ATOM 706 O O . ARG A 1 94 ? 0.648 11.510 10.429 1.00 81.62 94 ARG A O 1
ATOM 713 N N . ASP A 1 95 ? 2.557 10.979 9.352 1.00 81.06 95 ASP A N 1
ATOM 714 C CA . ASP A 1 95 ? 1.886 10.411 8.183 1.00 81.06 95 ASP A CA 1
ATOM 715 C C . ASP A 1 95 ? 1.356 8.992 8.471 1.00 81.06 95 ASP A C 1
ATOM 717 O O . ASP A 1 95 ? 1.562 8.440 9.553 1.00 81.06 95 ASP A O 1
ATOM 721 N N . ALA A 1 96 ? 0.617 8.403 7.525 1.00 80.31 96 ALA A N 1
ATOM 722 C CA . ALA A 1 96 ? 0.010 7.089 7.724 1.00 80.31 96 ALA A CA 1
ATOM 723 C C . ALA A 1 96 ? 1.064 5.995 7.982 1.00 80.31 96 ALA A C 1
ATOM 725 O O . ALA A 1 96 ? 0.842 5.117 8.813 1.00 80.31 96 ALA A O 1
ATOM 726 N N . PHE A 1 97 ? 2.211 6.059 7.307 1.00 80.56 97 PHE A N 1
ATOM 727 C CA . PHE A 1 97 ? 3.322 5.126 7.477 1.00 80.56 97 PHE A CA 1
ATOM 728 C C . PHE A 1 97 ? 3.926 5.192 8.890 1.00 80.56 97 PHE A C 1
ATOM 730 O O . PHE A 1 97 ? 4.085 4.159 9.554 1.00 80.56 97 PHE A O 1
ATOM 737 N N . ASP A 1 98 ? 4.184 6.402 9.381 1.00 79.69 98 ASP A N 1
ATOM 738 C CA . ASP A 1 98 ? 4.724 6.674 10.713 1.00 79.69 98 ASP A CA 1
ATOM 739 C C . ASP A 1 98 ? 3.711 6.380 11.826 1.00 79.69 98 ASP A C 1
ATOM 741 O O . ASP A 1 98 ? 4.092 5.928 12.913 1.00 79.69 98 ASP A O 1
ATOM 745 N N . THR A 1 99 ? 2.413 6.587 11.577 1.00 78.31 99 THR A N 1
ATOM 746 C CA . THR A 1 99 ? 1.342 6.203 12.511 1.00 78.31 99 THR A CA 1
ATOM 747 C C . THR A 1 99 ? 1.348 4.699 12.779 1.00 78.31 99 THR A C 1
ATOM 749 O O . THR A 1 99 ? 1.102 4.280 13.910 1.00 78.31 99 THR A O 1
ATOM 752 N N . LEU A 1 100 ? 1.685 3.885 11.778 1.00 74.25 100 LEU A N 1
ATOM 753 C CA . LEU A 1 100 ? 1.790 2.434 11.934 1.00 74.25 100 LEU A CA 1
ATOM 754 C C . LEU A 1 100 ? 3.141 1.966 12.495 1.00 74.25 100 LEU A C 1
ATOM 756 O O . LEU A 1 100 ? 3.329 0.769 12.706 1.00 74.25 100 LEU A O 1
ATOM 760 N N . GLY A 1 101 ? 4.088 2.881 12.734 1.00 71.81 101 GLY A N 1
ATOM 761 C CA . GLY A 1 101 ? 5.429 2.538 13.208 1.00 71.81 101 GLY A CA 1
ATOM 762 C C . GLY A 1 101 ? 6.233 1.703 12.207 1.00 71.81 101 GLY A C 1
ATOM 763 O O . GLY A 1 101 ? 7.160 1.002 12.602 1.00 71.81 101 GLY A O 1
ATOM 764 N N . LEU A 1 102 ? 5.901 1.752 10.913 1.00 70.19 102 LEU A N 1
ATOM 765 C CA . LEU A 1 102 ? 6.549 0.913 9.900 1.00 70.19 102 LEU A CA 1
ATOM 766 C C . LEU A 1 102 ? 8.032 1.251 9.710 1.00 70.19 102 LEU A C 1
ATOM 768 O O . LEU A 1 102 ? 8.829 0.358 9.426 1.00 70.19 102 LEU A O 1
ATOM 772 N N . GLY A 1 103 ? 8.431 2.504 9.951 1.00 61.00 103 GLY A N 1
ATOM 773 C CA . GLY A 1 103 ? 9.834 2.920 9.878 1.00 61.00 103 GLY A CA 1
ATOM 774 C C . GLY A 1 103 ? 10.761 2.147 10.826 1.00 61.00 103 GLY A C 1
ATOM 775 O O . GLY A 1 103 ? 11.901 1.857 10.465 1.00 61.00 103 GLY A O 1
ATOM 776 N N . SER A 1 104 ? 10.283 1.738 12.008 1.00 59.38 104 SER A N 1
ATOM 777 C CA . SER A 1 104 ? 11.092 0.947 12.949 1.00 59.38 104 SER A CA 1
ATOM 778 C C . SER A 1 104 ? 11.142 -0.541 12.584 1.00 59.38 104 SER A C 1
ATOM 780 O O . SER A 1 104 ? 12.146 -1.198 12.855 1.00 59.38 104 SER A O 1
ATOM 782 N N . VAL A 1 105 ? 10.111 -1.065 11.911 1.00 57.47 105 VAL A N 1
ATOM 783 C CA . VAL A 1 105 ? 10.086 -2.443 11.385 1.00 57.47 105 VAL A CA 1
ATOM 784 C C . VAL A 1 105 ? 11.071 -2.599 10.222 1.00 57.47 105 VAL A C 1
ATOM 786 O O . VAL A 1 105 ? 11.805 -3.586 10.175 1.00 57.47 105 VAL A O 1
ATOM 789 N N . VAL A 1 106 ? 11.156 -1.596 9.338 1.00 52.78 106 VAL A N 1
ATOM 790 C CA . VAL A 1 106 ? 12.158 -1.552 8.256 1.00 52.78 106 VAL A CA 1
ATOM 791 C C . VAL A 1 106 ? 13.580 -1.524 8.829 1.00 52.78 106 VAL A C 1
ATOM 793 O O . VAL A 1 106 ? 14.438 -2.272 8.368 1.00 52.78 106 VAL A O 1
ATOM 796 N N . GLN A 1 107 ? 13.832 -0.747 9.889 1.00 45.47 107 GLN A N 1
ATOM 797 C CA . GLN A 1 107 ? 15.145 -0.739 10.551 1.00 45.47 107 GLN A CA 1
ATOM 798 C C . GLN A 1 107 ? 15.470 -2.058 11.272 1.00 45.47 107 GLN A C 1
ATOM 800 O O . GLN A 1 107 ? 16.616 -2.505 11.240 1.00 45.47 107 GLN A O 1
ATOM 805 N N . ALA A 1 108 ? 14.481 -2.718 11.881 1.00 45.47 108 ALA A N 1
ATOM 806 C CA . ALA A 1 108 ? 14.681 -3.996 12.565 1.00 45.47 108 ALA A CA 1
ATOM 807 C C . ALA A 1 108 ? 15.012 -5.153 11.599 1.00 45.47 108 ALA A C 1
ATOM 809 O O . ALA A 1 108 ? 15.755 -6.061 11.971 1.00 45.47 108 ALA A O 1
ATOM 810 N N . GLY A 1 109 ? 14.523 -5.106 10.353 1.00 39.03 109 GLY A N 1
ATOM 811 C CA . GLY A 1 109 ? 14.851 -6.087 9.309 1.00 39.03 109 GLY A CA 1
ATOM 812 C C . GLY A 1 109 ? 16.284 -5.989 8.764 1.00 39.03 109 GLY A C 1
ATOM 813 O O . GLY A 1 109 ? 16.795 -6.964 8.222 1.00 39.03 109 GLY A O 1
ATOM 814 N N . ILE A 1 110 ? 16.954 -4.847 8.950 1.00 40.59 110 ILE A N 1
ATOM 815 C CA . ILE A 1 110 ? 18.340 -4.602 8.502 1.00 40.59 110 ILE A CA 1
ATOM 816 C C . ILE A 1 110 ? 19.344 -4.808 9.667 1.00 40.59 110 ILE A C 1
ATOM 818 O O . ILE A 1 110 ? 20.555 -4.800 9.470 1.00 40.59 110 ILE A O 1
ATOM 822 N N . GLY A 1 111 ? 18.855 -5.057 10.891 1.00 33.16 111 GLY A N 1
ATOM 823 C CA . GLY A 1 111 ? 19.651 -5.093 12.126 1.00 33.16 111 GLY A CA 1
ATOM 824 C C . GLY A 1 111 ? 19.892 -6.464 12.769 1.00 33.16 111 GLY A C 1
ATOM 825 O O . GLY A 1 111 ? 20.283 -6.504 13.932 1.00 33.16 111 GLY A O 1
ATOM 826 N N . ALA A 1 112 ? 19.667 -7.585 12.076 1.00 38.66 112 ALA A N 1
ATOM 827 C CA . ALA A 1 112 ? 19.918 -8.927 12.622 1.00 38.66 112 ALA A CA 1
ATOM 828 C C . ALA A 1 112 ? 20.899 -9.736 11.758 1.00 38.66 112 ALA A C 1
ATOM 830 O O . ALA A 1 112 ? 20.603 -10.840 11.308 1.00 38.66 112 ALA A O 1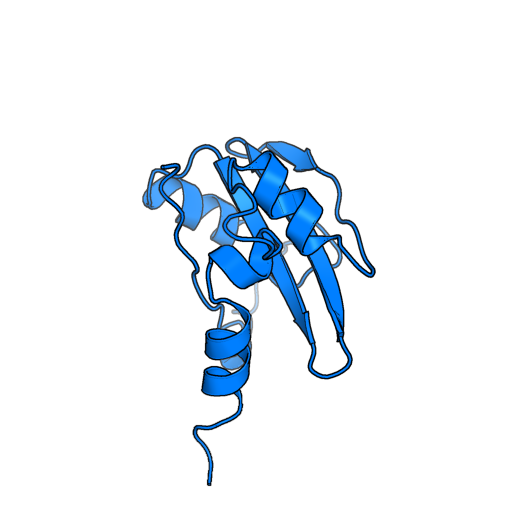
ATOM 831 N N . SER A 1 113 ? 22.077 -9.169 11.504 1.00 40.78 113 SER A N 1
ATOM 832 C CA . SER A 1 113 ? 23.295 -9.895 11.116 1.00 40.78 113 SER A CA 1
ATOM 833 C C . SER A 1 113 ? 24.496 -8.996 11.404 1.00 40.78 113 SER A C 1
ATOM 835 O O . SER A 1 113 ? 24.906 -8.200 10.562 1.00 40.78 113 SER A O 1
ATOM 837 N N . GLY A 1 114 ? 25.013 -9.098 12.625 1.00 32.28 114 GLY A N 1
ATOM 838 C CA . GLY A 1 114 ? 26.199 -8.400 13.114 1.00 32.28 114 GLY A CA 1
ATOM 839 C C . GLY A 1 114 ? 26.497 -8.809 14.541 1.00 32.28 114 GLY A C 1
ATOM 840 O O . GLY A 1 114 ? 25.680 -8.440 15.410 1.00 32.28 114 GLY A O 1
#

Organism: NCBI:txid2184063

Secondary structure (DSSP, 8-state):
----------GGG--PPTT-----SSSSTT-SHHHHHHHHHTT-SEEEEEEE-TT--EEEEEEETTEEEEEEEESTTHHHHHHHHTT----TT--HHHHTTHHHHHHHHHSS--

Radius of gyration: 14.53 Å; chains: 1; bounding box: 38×40×32 Å

pLDDT: mean 70.54, std 17.71, range [32.28, 91.38]

Sequence (114 aa):
MGEFVVVPLDASRMRARPGADDRPLSEMEADAPITLHLARELGFDRFALIESDAEGGQAATVYHGRLRAMPVRQGPGAINEALERIGVRPEGGRDAFDTLGLGSVVQAGIGASG

Foldseek 3Di:
DQDADDDDDDVVVPPDDPDDPDDAPDPDPCRDPVNLVVCVVVVNQKYKDWDADPVGKIWIWIHRNPDTPGHIDIDPCNVLVRQVVSPQCDDPPGGSCVVVVVVVVVVVVVPPDD